Protein AF-V9IJM9-F1 (afdb_monomer_lite)

Structure (mmCIF, N/CA/C/O backbone):
data_AF-V9IJM9-F1
#
_entry.id   AF-V9IJM9-F1
#
loop_
_atom_site.group_PDB
_atom_site.id
_atom_site.type_symbol
_atom_site.label_atom_id
_atom_site.label_alt_id
_atom_site.label_comp_id
_atom_site.label_asym_id
_atom_site.label_entity_id
_atom_site.label_seq_id
_atom_site.pdbx_PDB_ins_code
_atom_site.Cartn_x
_atom_site.Cartn_y
_atom_site.Cartn_z
_atom_site.occupancy
_atom_site.B_iso_or_equiv
_atom_site.auth_seq_id
_atom_site.auth_comp_id
_atom_site.auth_asym_id
_atom_site.auth_atom_id
_atom_site.pdbx_PDB_model_num
ATOM 1 N N . MET A 1 1 ? 13.404 -12.340 -11.810 1.00 59.91 1 MET A N 1
ATOM 2 C CA . MET A 1 1 ? 13.216 -13.133 -10.570 1.00 59.91 1 MET A CA 1
ATOM 3 C C . MET A 1 1 ? 12.709 -12.275 -9.412 1.00 59.91 1 MET A C 1
ATOM 5 O O . MET A 1 1 ? 11.627 -12.575 -8.927 1.00 59.91 1 MET A O 1
ATOM 9 N N . GLN A 1 2 ? 13.394 -11.186 -9.025 1.00 73.94 2 GLN A N 1
ATOM 10 C CA . GLN A 1 2 ? 12.994 -10.351 -7.872 1.00 73.94 2 GLN A CA 1
ATOM 11 C C . GLN A 1 2 ? 11.539 -9.851 -7.916 1.00 73.94 2 GLN A C 1
ATOM 13 O O . GLN A 1 2 ? 10.841 -9.967 -6.917 1.00 73.94 2 GLN A O 1
ATOM 18 N N . ASN A 1 3 ? 11.023 -9.436 -9.080 1.00 87.31 3 ASN A N 1
ATOM 19 C CA . ASN A 1 3 ? 9.628 -8.980 -9.203 1.00 87.31 3 ASN A CA 1
ATOM 20 C C . ASN A 1 3 ? 8.592 -10.012 -8.719 1.00 87.31 3 ASN A C 1
ATOM 22 O O . ASN A 1 3 ? 7.531 -9.632 -8.241 1.00 87.31 3 ASN A O 1
ATOM 26 N N . ARG A 1 4 ? 8.874 -11.319 -8.825 1.00 93.62 4 ARG A N 1
ATOM 27 C CA . ARG A 1 4 ? 7.970 -12.367 -8.320 1.00 93.62 4 ARG A CA 1
ATOM 28 C C . ARG A 1 4 ? 7.959 -12.416 -6.794 1.00 93.62 4 ARG A C 1
ATOM 30 O O . ARG A 1 4 ? 6.887 -12.519 -6.212 1.00 93.62 4 ARG A O 1
ATOM 37 N N . LEU A 1 5 ? 9.129 -12.309 -6.167 1.00 94.88 5 LEU A N 1
ATOM 38 C CA . LEU A 1 5 ? 9.253 -12.292 -4.709 1.00 94.88 5 LEU A CA 1
ATOM 39 C C . LEU A 1 5 ? 8.606 -11.040 -4.126 1.00 94.88 5 LEU A C 1
ATOM 41 O O . LEU A 1 5 ? 7.793 -11.155 -3.220 1.00 94.88 5 LEU A O 1
ATOM 45 N N . VAL A 1 6 ? 8.872 -9.870 -4.711 1.00 94.88 6 VAL A N 1
ATOM 46 C CA . VAL A 1 6 ? 8.250 -8.611 -4.279 1.00 94.88 6 VAL A CA 1
ATOM 47 C C . VAL A 1 6 ? 6.726 -8.709 -4.338 1.00 94.88 6 VAL A C 1
ATOM 49 O O . VAL A 1 6 ? 6.053 -8.331 -3.385 1.00 94.88 6 VAL A O 1
ATOM 52 N N . ARG A 1 7 ? 6.167 -9.279 -5.415 1.00 95.25 7 ARG A N 1
ATOM 53 C CA . ARG A 1 7 ? 4.720 -9.519 -5.527 1.00 95.25 7 ARG A CA 1
ATOM 54 C C . ARG A 1 7 ? 4.187 -10.441 -4.436 1.00 95.25 7 ARG A C 1
ATOM 56 O O . ARG A 1 7 ? 3.159 -10.127 -3.845 1.00 95.25 7 ARG A O 1
ATOM 63 N N . LEU A 1 8 ? 4.877 -11.548 -4.159 1.00 96.69 8 LEU A N 1
ATOM 64 C CA . LEU A 1 8 ? 4.492 -12.481 -3.097 1.00 96.69 8 LEU A CA 1
ATOM 65 C C . LEU A 1 8 ? 4.532 -11.812 -1.721 1.00 96.69 8 LEU A C 1
ATOM 67 O O . LEU A 1 8 ? 3.571 -11.939 -0.970 1.00 96.69 8 LEU A O 1
ATOM 71 N N . VAL A 1 9 ? 5.582 -11.042 -1.427 1.00 95.88 9 VAL A N 1
ATOM 72 C CA . VAL A 1 9 ? 5.689 -10.255 -0.190 1.00 95.88 9 VAL A CA 1
ATOM 73 C C . VAL A 1 9 ? 4.551 -9.239 -0.095 1.00 95.88 9 VAL A C 1
ATOM 75 O O . VAL A 1 9 ? 3.909 -9.151 0.947 1.00 95.88 9 VAL A O 1
ATOM 78 N N . CYS A 1 10 ? 4.228 -8.527 -1.182 1.00 96.06 10 CYS A N 1
ATOM 79 C CA . CYS A 1 10 ? 3.120 -7.568 -1.195 1.00 96.06 10 CYS A CA 1
ATOM 80 C C . CYS A 1 10 ? 1.778 -8.240 -0.881 1.00 96.06 10 CYS A C 1
ATOM 82 O O . CYS A 1 10 ? 1.042 -7.762 -0.023 1.00 96.06 10 CYS A O 1
ATOM 84 N N . VAL A 1 11 ? 1.460 -9.356 -1.546 1.00 95.44 11 VAL A N 1
ATOM 85 C CA . VAL A 1 11 ? 0.205 -10.097 -1.324 1.00 95.44 11 VAL A CA 1
ATOM 86 C C . VAL A 1 11 ? 0.154 -10.687 0.087 1.00 95.44 11 VAL A C 1
ATOM 88 O O . VAL A 1 11 ? -0.888 -10.632 0.741 1.00 95.44 11 VAL A O 1
ATOM 91 N N . PHE A 1 12 ? 1.279 -11.200 0.585 1.00 96.12 12 PHE A N 1
ATOM 92 C CA . PHE A 1 12 ? 1.395 -11.713 1.945 1.00 96.12 12 PHE A CA 1
ATOM 93 C C . PHE A 1 12 ? 1.139 -10.617 2.987 1.00 96.12 12 PHE A C 1
ATOM 95 O O . PHE A 1 12 ? 0.248 -10.774 3.819 1.00 96.12 12 PHE A O 1
ATOM 102 N N . LEU A 1 13 ? 1.823 -9.470 2.892 1.00 95.38 13 LEU A N 1
ATOM 103 C CA . LEU A 1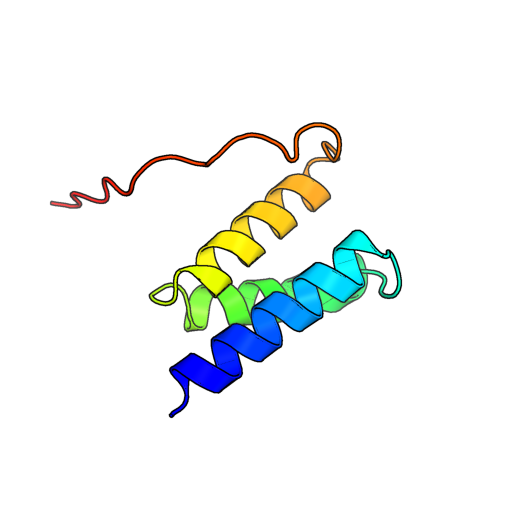 13 ? 1.622 -8.327 3.789 1.00 95.38 13 LEU A CA 1
ATOM 104 C C . LEU A 1 13 ? 0.186 -7.798 3.726 1.00 95.38 13 LEU A C 1
ATOM 106 O O . LEU A 1 13 ? -0.430 -7.584 4.766 1.00 95.38 13 LEU A O 1
ATOM 110 N N . GLN A 1 14 ? -0.387 -7.648 2.527 1.00 93.38 14 GLN A N 1
ATOM 111 C CA . GLN A 1 14 ? -1.793 -7.256 2.374 1.00 93.38 14 GLN A CA 1
ATOM 112 C C . GLN A 1 14 ? -2.736 -8.237 3.082 1.00 93.38 14 GLN A C 1
ATOM 114 O O . GLN A 1 14 ? -3.690 -7.799 3.722 1.00 93.38 14 GLN A O 1
ATOM 119 N N . SER A 1 15 ? -2.473 -9.545 3.002 1.00 94.81 15 SER A N 1
ATOM 120 C CA . SER A 1 15 ? -3.258 -10.560 3.709 1.00 94.81 15 SER A CA 1
ATOM 121 C C . SER A 1 15 ? -3.137 -10.419 5.228 1.00 94.81 15 SER A C 1
ATOM 123 O O . SER A 1 15 ? -4.157 -10.371 5.914 1.00 94.81 15 SER A O 1
ATOM 125 N N . LEU A 1 16 ? -1.920 -10.278 5.765 1.00 94.94 16 LEU A N 1
ATOM 126 C CA . LEU A 1 16 ? -1.705 -10.093 7.206 1.00 94.94 16 LEU A CA 1
ATOM 127 C C . LEU A 1 16 ? -2.400 -8.832 7.738 1.00 94.94 16 LEU A C 1
ATOM 129 O O . LEU A 1 16 ? -3.026 -8.874 8.795 1.00 94.94 16 LEU A O 1
ATOM 133 N N . ILE A 1 17 ? -2.327 -7.734 6.981 1.00 91.44 17 ILE A N 1
ATOM 134 C CA . ILE A 1 17 ? -2.962 -6.452 7.305 1.00 91.44 17 ILE A CA 1
ATOM 135 C C . ILE A 1 17 ? -4.490 -6.581 7.304 1.00 91.44 17 ILE A C 1
ATOM 137 O O . ILE A 1 17 ? -5.142 -6.190 8.270 1.00 91.44 17 ILE A O 1
ATOM 141 N N . ARG A 1 18 ? -5.081 -7.154 6.244 1.00 91.06 18 ARG A N 1
ATOM 142 C CA . ARG A 1 18 ? -6.544 -7.314 6.127 1.00 91.06 18 ARG A CA 1
ATOM 143 C C . ARG A 1 18 ? -7.115 -8.236 7.197 1.00 91.06 18 ARG A C 1
ATOM 145 O O . ARG A 1 18 ? -8.178 -7.947 7.738 1.00 91.06 18 ARG A O 1
ATOM 152 N N . ASN A 1 19 ? -6.397 -9.310 7.516 1.00 93.25 19 ASN A N 1
ATOM 153 C CA . ASN A 1 19 ? -6.781 -10.252 8.564 1.00 93.25 19 ASN A CA 1
ATOM 154 C C . ASN A 1 19 ? -6.406 -9.768 9.975 1.00 93.25 19 ASN A C 1
ATOM 156 O O . ASN A 1 19 ? -6.684 -10.470 10.941 1.00 93.25 19 ASN A O 1
ATOM 160 N N . LYS A 1 20 ? -5.791 -8.581 10.109 1.00 89.44 20 LYS A N 1
ATOM 161 C CA . LYS A 1 20 ? -5.357 -7.989 11.387 1.00 89.44 20 LYS A CA 1
ATOM 162 C C . LYS A 1 20 ? -4.452 -8.921 12.212 1.00 89.44 20 LYS A C 1
ATOM 164 O O . LYS A 1 20 ? -4.499 -8.903 13.436 1.00 89.44 20 LYS A O 1
ATOM 169 N N . ILE A 1 21 ? -3.630 -9.729 11.536 1.00 93.88 21 ILE A N 1
ATOM 170 C CA . ILE A 1 21 ? -2.687 -10.668 12.172 1.00 93.88 21 ILE A CA 1
ATOM 171 C C . ILE A 1 21 ? -1.470 -9.916 12.728 1.00 93.88 21 ILE A C 1
ATOM 173 O O . ILE A 1 21 ? -0.906 -10.315 13.742 1.00 93.88 21 ILE A O 1
ATOM 177 N N . ILE A 1 22 ? -1.075 -8.821 12.073 1.00 89.25 22 ILE A N 1
ATOM 178 C CA . ILE A 1 22 ? 0.055 -7.977 12.480 1.00 89.25 22 ILE A CA 1
ATOM 179 C C . ILE A 1 22 ? -0.418 -6.578 12.870 1.00 89.25 22 ILE A C 1
ATOM 181 O O . ILE A 1 22 ? -1.352 -6.034 12.274 1.00 89.25 22 ILE A O 1
ATOM 185 N N . ASN A 1 23 ? 0.276 -5.958 13.824 1.00 84.81 23 ASN A N 1
ATOM 186 C CA . ASN A 1 23 ? 0.097 -4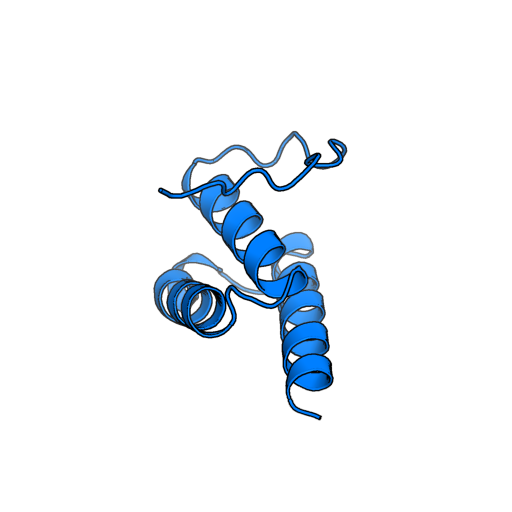.545 14.129 1.00 84.81 23 ASN A CA 1
ATOM 187 C C . ASN A 1 23 ? 0.918 -3.696 13.147 1.00 84.81 23 ASN A C 1
ATOM 189 O O . ASN A 1 23 ? 2.113 -3.482 13.336 1.00 84.81 23 ASN A O 1
ATOM 193 N N . VAL A 1 24 ? 0.279 -3.200 12.083 1.00 83.69 24 VAL A N 1
ATOM 194 C CA . VAL A 1 24 ? 0.986 -2.486 11.003 1.00 83.69 24 VAL A CA 1
ATOM 195 C C . VAL A 1 24 ? 1.695 -1.210 11.471 1.00 83.69 24 VAL A C 1
ATOM 197 O O . VAL A 1 24 ? 2.597 -0.745 10.786 1.00 83.69 24 VAL A O 1
ATOM 200 N N . LYS A 1 25 ? 1.313 -0.649 12.629 1.00 85.12 25 LYS A N 1
ATOM 201 C CA . LYS A 1 25 ? 1.923 0.568 13.184 1.00 85.12 25 LYS A CA 1
ATOM 202 C C . LYS A 1 25 ? 3.402 0.382 13.521 1.00 85.12 25 LYS A C 1
ATOM 204 O O . LYS A 1 25 ? 4.180 1.301 13.305 1.00 85.12 25 LYS A O 1
ATOM 209 N N . GLU A 1 26 ? 3.788 -0.797 14.003 1.00 87.00 26 GLU A N 1
ATOM 210 C CA . GLU A 1 26 ? 5.180 -1.090 14.381 1.00 87.00 26 GLU A CA 1
ATOM 211 C C . GLU A 1 26 ? 6.070 -1.333 13.158 1.00 87.00 26 GLU A C 1
ATOM 213 O O . GLU A 1 26 ? 7.260 -1.049 13.185 1.00 87.00 26 GLU A O 1
ATOM 218 N N . LEU A 1 27 ? 5.473 -1.794 12.058 1.00 89.94 27 LEU A N 1
ATOM 219 C CA . LEU A 1 27 ? 6.161 -2.113 10.804 1.00 89.94 27 LEU A CA 1
ATOM 220 C C . LEU A 1 27 ? 6.040 -0.991 9.760 1.00 89.94 27 LEU A C 1
ATOM 222 O O . LEU A 1 27 ? 6.511 -1.129 8.634 1.00 89.94 27 LEU A O 1
ATOM 226 N N . PHE A 1 28 ? 5.375 0.117 10.096 1.00 89.81 28 PHE A N 1
ATOM 227 C CA . PHE A 1 28 ? 4.905 1.089 9.111 1.00 89.81 28 PHE A CA 1
ATOM 228 C C . PHE A 1 28 ? 6.045 1.717 8.305 1.00 89.81 28 PHE A C 1
ATOM 230 O O . PHE A 1 28 ? 5.970 1.771 7.078 1.00 89.81 28 PHE A O 1
ATOM 237 N N . ILE A 1 29 ? 7.121 2.131 8.982 1.00 92.38 29 ILE A N 1
ATOM 238 C CA . ILE A 1 29 ? 8.283 2.765 8.344 1.00 92.38 29 ILE A CA 1
ATOM 239 C C . ILE A 1 29 ? 8.993 1.780 7.411 1.00 92.38 29 ILE A C 1
ATOM 241 O O . ILE A 1 29 ? 9.274 2.115 6.261 1.00 92.38 29 ILE A O 1
ATOM 245 N N . GLU A 1 30 ? 9.231 0.551 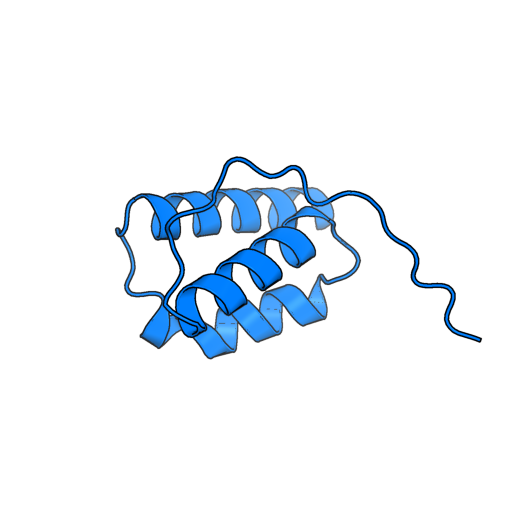7.871 1.00 94.38 30 GLU A N 1
ATOM 246 C CA . GLU A 1 30 ? 9.922 -0.476 7.087 1.00 94.38 30 GLU A CA 1
ATOM 247 C C . GLU A 1 30 ? 9.123 -0.866 5.841 1.00 94.38 30 GLU A C 1
ATOM 249 O O . GLU A 1 30 ? 9.668 -0.935 4.737 1.00 94.38 30 GLU A O 1
ATOM 254 N N . VAL A 1 31 ? 7.808 -1.056 5.981 1.00 94.31 31 VAL A N 1
ATOM 255 C CA . VAL A 1 31 ? 6.959 -1.432 4.847 1.00 94.31 31 VAL A CA 1
ATOM 256 C C . VAL A 1 31 ? 6.775 -0.257 3.878 1.00 94.31 31 VAL A C 1
ATOM 258 O O . VAL A 1 31 ? 6.737 -0.474 2.665 1.00 94.31 31 VAL A O 1
ATOM 261 N N . GLN A 1 32 ? 6.710 0.990 4.359 1.00 94.25 32 GLN A N 1
ATOM 262 C CA . GLN A 1 32 ? 6.719 2.162 3.478 1.00 94.25 32 GLN A CA 1
ATOM 263 C C . GLN A 1 32 ? 8.028 2.266 2.691 1.00 94.25 32 GLN A C 1
ATOM 265 O O . GLN A 1 32 ? 7.975 2.450 1.474 1.00 94.25 32 GLN A O 1
ATOM 270 N N . ALA A 1 33 ? 9.177 2.100 3.351 1.00 96.00 33 ALA A N 1
ATOM 271 C CA . ALA A 1 33 ? 10.486 2.116 2.703 1.00 96.00 33 ALA A CA 1
ATOM 272 C C . ALA A 1 33 ? 10.584 1.031 1.620 1.00 96.00 33 ALA A C 1
ATOM 274 O O . ALA A 1 33 ? 10.920 1.336 0.475 1.00 96.00 33 ALA A O 1
ATOM 275 N N . PHE A 1 34 ? 10.160 -0.196 1.939 1.00 96.00 34 PHE A N 1
ATOM 276 C CA . PHE A 1 34 ? 10.042 -1.292 0.976 1.00 96.00 34 PHE A CA 1
ATOM 277 C C . PHE A 1 34 ? 9.168 -0.909 -0.229 1.00 96.00 34 PHE A C 1
ATOM 279 O O . PHE A 1 34 ? 9.544 -1.122 -1.382 1.00 96.00 34 PHE A O 1
ATOM 286 N N . CYS A 1 35 ? 7.997 -0.309 0.003 1.00 96.50 35 CYS A N 1
ATOM 287 C CA . CYS A 1 35 ? 7.115 0.078 -1.094 1.00 96.50 35 CYS A CA 1
ATOM 288 C C . CYS A 1 35 ? 7.708 1.183 -1.983 1.00 96.50 35 CYS A C 1
ATOM 290 O O . CYS A 1 35 ? 7.449 1.187 -3.187 1.00 96.50 35 CYS A O 1
ATOM 292 N N . ILE A 1 36 ? 8.482 2.113 -1.413 1.00 94.81 36 ILE A N 1
ATOM 293 C CA . ILE A 1 36 ? 9.174 3.178 -2.154 1.00 94.81 36 ILE A CA 1
ATOM 294 C C . ILE A 1 36 ? 10.286 2.579 -3.021 1.00 94.81 36 ILE A C 1
ATOM 296 O O . ILE A 1 36 ? 10.347 2.866 -4.222 1.00 94.81 36 ILE A O 1
ATOM 300 N N . GLU A 1 37 ? 11.107 1.701 -2.441 1.00 96.56 37 GLU A N 1
ATOM 301 C CA . GLU A 1 37 ? 12.192 0.995 -3.131 1.00 96.56 37 GLU A CA 1
ATOM 302 C C . GLU A 1 37 ? 11.671 0.209 -4.344 1.00 96.56 37 GLU A C 1
ATOM 304 O O . GLU A 1 37 ? 12.227 0.285 -5.442 1.00 96.56 37 GLU A O 1
ATOM 309 N N . PHE A 1 38 ? 10.531 -0.467 -4.188 1.00 96.00 38 PHE A N 1
ATOM 310 C CA . PHE A 1 38 ? 9.904 -1.258 -5.246 1.00 96.00 38 PHE A CA 1
ATOM 311 C C . PHE A 1 38 ? 8.733 -0.557 -5.941 1.00 96.00 38 PHE A C 1
ATOM 313 O O . PHE A 1 38 ? 7.908 -1.218 -6.571 1.00 96.00 38 PHE A O 1
ATOM 320 N N . SER A 1 39 ? 8.664 0.774 -5.900 1.00 93.56 39 SER A N 1
ATOM 321 C CA . SER A 1 39 ? 7.534 1.569 -6.418 1.00 93.56 39 SER A CA 1
ATOM 322 C C . SER A 1 39 ? 7.188 1.321 -7.894 1.00 93.56 39 SER A C 1
ATOM 324 O O . SER A 1 39 ? 6.035 1.472 -8.298 1.00 93.56 39 SER A O 1
ATOM 326 N N . ARG A 1 40 ? 8.155 0.871 -8.709 1.00 93.62 40 ARG A N 1
ATOM 327 C CA . ARG A 1 40 ? 7.935 0.457 -10.111 1.00 93.62 40 ARG A CA 1
ATOM 328 C C . ARG A 1 40 ? 7.062 -0.801 -10.241 1.00 93.62 40 ARG A C 1
ATOM 330 O O . ARG A 1 40 ? 6.542 -1.084 -11.319 1.00 93.62 40 ARG A O 1
ATOM 337 N N . ILE A 1 41 ? 6.910 -1.575 -9.168 1.00 94.75 41 ILE A N 1
ATOM 338 C CA . ILE A 1 41 ? 6.074 -2.772 -9.104 1.00 94.75 41 ILE A CA 1
ATOM 339 C C . ILE A 1 41 ? 4.682 -2.366 -8.625 1.00 94.75 41 ILE A C 1
ATOM 341 O O . ILE A 1 41 ? 4.495 -1.836 -7.531 1.00 94.75 41 ILE A O 1
ATOM 345 N N . ARG A 1 42 ? 3.680 -2.658 -9.456 1.00 94.00 42 ARG A N 1
ATOM 346 C CA . ARG A 1 42 ? 2.277 -2.294 -9.219 1.00 94.00 42 ARG A CA 1
ATOM 347 C C . ARG A 1 42 ? 1.761 -2.736 -7.851 1.00 94.00 42 ARG A C 1
ATOM 349 O O . ARG A 1 42 ? 1.026 -1.998 -7.206 1.00 94.00 42 ARG A O 1
ATOM 35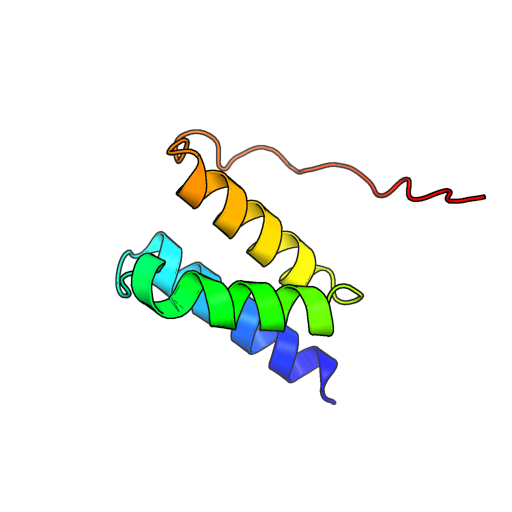6 N N . GLU A 1 43 ? 2.122 -3.938 -7.424 1.00 95.25 43 GLU A N 1
ATOM 357 C CA . GLU A 1 43 ? 1.684 -4.516 -6.157 1.00 95.25 43 GLU A CA 1
ATOM 358 C C . GLU A 1 43 ? 2.249 -3.756 -4.945 1.00 95.25 43 GLU A C 1
ATOM 360 O O . GLU A 1 43 ? 1.528 -3.566 -3.966 1.00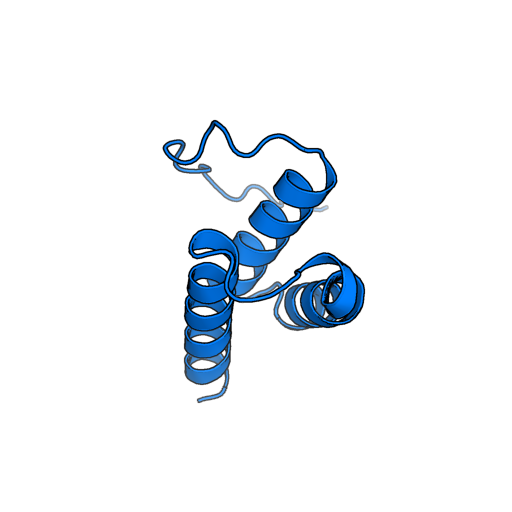 95.25 43 GLU A O 1
ATOM 365 N N . ALA A 1 44 ? 3.481 -3.243 -5.043 1.00 95.81 44 ALA A N 1
ATOM 366 C CA . ALA A 1 44 ? 4.098 -2.409 -4.012 1.00 95.81 44 ALA A CA 1
ATOM 367 C C . ALA A 1 44 ? 3.428 -1.029 -3.945 1.00 95.81 44 ALA A C 1
ATOM 369 O O . ALA A 1 44 ? 3.058 -0.565 -2.868 1.00 95.81 44 ALA A O 1
ATOM 370 N N . ALA A 1 45 ? 3.154 -0.414 -5.101 1.00 94.88 45 ALA A N 1
ATOM 371 C CA . ALA A 1 45 ? 2.396 0.836 -5.162 1.00 94.88 45 ALA A CA 1
ATOM 372 C C . ALA A 1 45 ? 0.973 0.687 -4.582 1.00 94.88 45 ALA A C 1
ATOM 374 O O . ALA A 1 45 ? 0.476 1.588 -3.905 1.00 94.88 45 ALA A O 1
ATOM 375 N N . ALA A 1 46 ? 0.316 -0.454 -4.813 1.00 94.62 46 ALA A N 1
ATOM 376 C CA . ALA A 1 46 ? -0.993 -0.757 -4.237 1.00 94.62 46 ALA A CA 1
ATOM 377 C C . ALA A 1 46 ? -0.928 -0.958 -2.712 1.00 94.62 46 ALA A C 1
ATOM 379 O O . ALA A 1 46 ? -1.780 -0.439 -1.991 1.00 94.62 46 ALA A O 1
ATOM 380 N N . LEU A 1 47 ? 0.093 -1.665 -2.212 1.00 95.62 47 LEU A N 1
ATOM 381 C CA . LEU A 1 47 ? 0.331 -1.818 -0.775 1.00 95.62 47 LEU A CA 1
ATOM 382 C C . LEU A 1 47 ? 0.593 -0.463 -0.097 1.00 95.62 47 LEU A C 1
ATOM 384 O O . LEU A 1 47 ? 0.008 -0.192 0.946 1.00 95.62 47 LEU A O 1
ATOM 388 N N . PHE A 1 48 ? 1.376 0.428 -0.710 1.00 95.19 48 PHE A N 1
ATOM 389 C CA . PHE A 1 48 ? 1.621 1.771 -0.170 1.00 95.19 48 PHE A CA 1
ATOM 390 C C . PHE A 1 48 ? 0.335 2.589 0.005 1.00 95.19 48 PHE A C 1
ATOM 392 O O . PHE A 1 48 ? 0.132 3.236 1.032 1.00 95.19 48 PHE A O 1
ATOM 399 N N . ARG A 1 49 ? -0.569 2.536 -0.983 1.00 93.75 49 ARG A N 1
ATOM 400 C CA . ARG A 1 49 ? -1.876 3.211 -0.904 1.00 93.75 49 ARG A CA 1
ATOM 401 C C . ARG A 1 49 ? -2.727 2.654 0.236 1.00 93.75 49 ARG A C 1
ATOM 403 O O . ARG A 1 49 ? -3.326 3.437 0.966 1.00 93.75 49 ARG A O 1
ATOM 410 N N . LEU A 1 50 ? -2.728 1.331 0.418 1.00 92.25 50 LEU A N 1
ATOM 411 C CA . LEU A 1 50 ? -3.402 0.685 1.547 1.00 92.25 50 LEU A CA 1
ATOM 412 C C . LEU A 1 50 ? -2.835 1.176 2.888 1.00 92.25 50 LEU A C 1
ATOM 414 O O . LEU A 1 50 ? -3.600 1.502 3.789 1.00 92.25 50 LEU A O 1
ATOM 418 N N . LEU A 1 51 ? -1.509 1.280 3.016 1.00 92.06 51 LEU A N 1
ATOM 419 C CA . LEU A 1 51 ? -0.866 1.784 4.235 1.00 92.06 51 LEU A CA 1
ATOM 420 C C . LEU A 1 51 ? -1.273 3.228 4.548 1.00 92.06 51 LEU A C 1
ATOM 422 O O . LEU A 1 51 ? -1.641 3.515 5.683 1.00 92.06 51 LEU A O 1
ATOM 426 N N . LYS A 1 52 ? -1.293 4.117 3.547 1.00 89.69 52 LYS A N 1
ATOM 427 C CA . LYS A 1 52 ? -1.758 5.504 3.730 1.00 89.69 52 LYS A CA 1
ATOM 428 C C . LYS A 1 52 ? -3.220 5.606 4.176 1.00 89.69 52 LYS A C 1
ATOM 430 O O . LYS A 1 52 ? -3.564 6.481 4.969 1.00 89.69 52 LYS A O 1
ATOM 435 N N . GLN A 1 53 ? -4.088 4.726 3.681 1.00 87.56 53 GLN A N 1
ATOM 436 C CA . GLN A 1 53 ? -5.491 4.683 4.112 1.00 87.56 53 GLN A CA 1
ATOM 437 C C . GLN A 1 53 ? -5.618 4.255 5.577 1.00 87.56 53 GLN A C 1
ATOM 439 O O . GLN A 1 53 ? -6.390 4.845 6.329 1.00 87.56 53 GLN A O 1
ATOM 444 N N . LEU A 1 54 ? -4.813 3.276 5.998 1.00 86.56 54 LEU A N 1
ATOM 445 C CA . LEU A 1 54 ? -4.786 2.794 7.380 1.00 86.56 54 LEU A CA 1
ATOM 446 C C . LEU A 1 54 ? -4.246 3.846 8.353 1.00 86.56 54 LEU A C 1
ATOM 448 O O . LEU A 1 54 ? -4.749 3.952 9.467 1.00 86.56 54 LEU A O 1
ATOM 452 N N . GLU A 1 55 ? -3.269 4.644 7.921 1.00 85.12 55 GLU A N 1
ATOM 453 C CA . GLU A 1 55 ? -2.792 5.821 8.657 1.00 85.12 55 GLU A CA 1
ATOM 454 C C . GLU A 1 55 ? -3.899 6.873 8.829 1.00 85.12 55 GLU A C 1
ATOM 456 O O . GLU A 1 55 ? -4.024 7.469 9.895 1.00 85.12 55 GLU A O 1
ATOM 461 N N . SER A 1 56 ? -4.747 7.045 7.810 1.00 80.19 56 SER A N 1
ATOM 462 C CA . SER A 1 56 ? -5.833 8.036 7.800 1.00 80.19 56 SER A CA 1
ATOM 463 C C . SER A 1 56 ? -7.116 7.577 8.518 1.00 80.19 56 SER A C 1
ATOM 465 O O . SER A 1 56 ? -8.044 8.367 8.656 1.00 80.19 56 SER A O 1
ATOM 467 N N . GLY A 1 57 ? -7.195 6.322 8.981 1.00 68.94 57 GLY A N 1
ATOM 468 C CA . GLY A 1 57 ? -8.344 5.787 9.728 1.00 68.94 57 GLY A CA 1
ATOM 469 C C . GLY A 1 57 ? -9.560 5.354 8.891 1.00 68.94 57 GLY A C 1
ATOM 470 O O . GLY A 1 57 ? -10.566 4.948 9.470 1.00 68.94 57 GLY A O 1
ATOM 471 N N . ASP A 1 58 ? -9.482 5.377 7.555 1.00 61.44 58 ASP A N 1
ATOM 472 C CA . ASP A 1 58 ? -10.608 5.070 6.658 1.00 61.44 58 ASP A CA 1
ATOM 473 C C . ASP A 1 58 ? -10.457 3.665 6.038 1.00 61.44 58 ASP A C 1
ATOM 475 O O . ASP A 1 58 ? -9.804 3.465 5.015 1.00 61.44 58 ASP A O 1
ATOM 479 N N . ILE A 1 59 ? -11.012 2.647 6.707 1.00 60.03 59 ILE A N 1
ATOM 480 C CA . ILE A 1 59 ? -10.941 1.229 6.277 1.00 60.03 59 ILE A CA 1
ATOM 481 C C . ILE A 1 59 ? -12.229 0.805 5.525 1.00 60.03 59 ILE A C 1
ATOM 483 O O . ILE A 1 59 ? -12.378 -0.344 5.114 1.00 60.03 59 ILE A O 1
ATOM 487 N N . GLY A 1 60 ? -13.176 1.721 5.299 1.00 51.75 60 GLY A N 1
ATOM 488 C CA . GLY A 1 60 ? -14.537 1.399 4.843 1.00 51.75 60 GLY A CA 1
ATOM 489 C C . GLY A 1 60 ? -14.737 1.151 3.339 1.00 51.75 60 GLY A C 1
ATOM 490 O O . GLY A 1 60 ? -15.819 0.726 2.946 1.00 51.75 60 GLY A O 1
ATOM 491 N N . GLY A 1 61 ? -13.741 1.402 2.480 1.00 49.19 61 GLY A N 1
ATOM 492 C CA . GLY A 1 61 ? -13.974 1.604 1.038 1.00 49.19 61 GLY A CA 1
ATOM 493 C C . GLY A 1 61 ? -13.327 0.622 0.050 1.00 49.19 61 GLY A C 1
ATOM 494 O O . GLY A 1 61 ? -13.052 1.017 -1.082 1.00 49.19 61 GLY A O 1
ATOM 495 N N . LEU A 1 62 ? -13.036 -0.631 0.416 1.00 55.09 62 LEU A N 1
ATOM 496 C CA . LEU A 1 62 ? -12.232 -1.549 -0.420 1.00 55.09 62 LEU A CA 1
ATOM 497 C C . LEU A 1 62 ? -12.961 -2.183 -1.635 1.00 55.09 62 LEU A C 1
ATOM 499 O O . LEU A 1 62 ? -12.745 -3.349 -1.948 1.00 55.09 62 LEU A O 1
ATOM 503 N N . ASN A 1 63 ? -13.780 -1.428 -2.365 1.00 50.75 63 ASN A N 1
ATOM 504 C CA . ASN A 1 63 ? -14.379 -1.893 -3.627 1.00 50.75 63 ASN A CA 1
ATOM 505 C C . ASN A 1 63 ? -14.087 -0.972 -4.823 1.00 50.75 63 ASN A C 1
ATOM 507 O O . ASN A 1 63 ? -14.633 -1.191 -5.902 1.00 50.75 63 ASN A O 1
ATOM 511 N N . THR A 1 64 ? -13.241 0.055 -4.683 1.00 49.38 64 THR A N 1
ATOM 512 C CA . THR A 1 64 ? -12.948 0.965 -5.799 1.00 49.38 64 THR A CA 1
ATOM 513 C C . THR A 1 64 ? -11.706 0.513 -6.579 1.00 49.38 64 THR A C 1
ATOM 515 O O . THR A 1 64 ? -10.593 0.515 -6.042 1.00 49.38 64 THR A O 1
ATOM 518 N N . PRO A 1 65 ? -11.838 0.128 -7.866 1.00 46.56 65 PRO A N 1
ATOM 519 C CA . PRO A 1 65 ? -10.678 -0.040 -8.727 1.00 46.56 65 PRO A CA 1
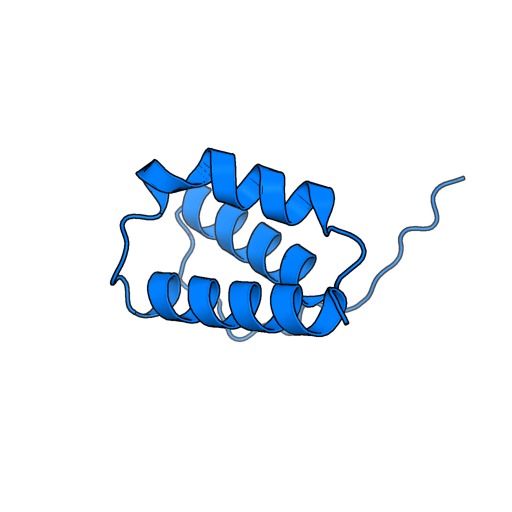ATOM 520 C C . PRO A 1 65 ? -10.032 1.337 -8.880 1.00 46.56 65 PRO A C 1
ATOM 522 O O . PRO A 1 65 ? -10.600 2.243 -9.486 1.00 46.56 65 PRO A O 1
ATOM 525 N N . THR A 1 66 ? -8.856 1.527 -8.283 1.00 51.97 66 THR A N 1
ATOM 526 C CA . THR A 1 66 ? -8.110 2.774 -8.447 1.00 51.97 66 THR A CA 1
ATOM 527 C C . THR A 1 66 ? -7.572 2.819 -9.874 1.00 51.97 66 THR A C 1
ATOM 529 O O . THR A 1 66 ? -6.556 2.201 -10.194 1.00 51.97 66 THR A O 1
ATOM 532 N N . ALA A 1 67 ? -8.323 3.492 -10.742 1.00 47.78 67 ALA A N 1
ATOM 533 C CA . ALA A 1 67 ? -8.021 3.658 -12.148 1.00 47.78 67 ALA A CA 1
ATOM 534 C C . ALA A 1 67 ? -6.769 4.525 -12.354 1.00 47.78 67 ALA A C 1
ATOM 536 O O . ALA A 1 67 ? -6.656 5.629 -11.832 1.00 47.78 67 ALA A O 1
ATOM 537 N N . ASN A 1 68 ? -5.883 3.970 -13.176 1.00 41.12 68 ASN A N 1
ATOM 538 C CA . ASN A 1 68 ? -5.016 4.608 -14.159 1.00 41.12 68 ASN A CA 1
ATOM 539 C C . ASN A 1 68 ? -3.964 5.625 -13.698 1.00 41.12 68 ASN A C 1
ATOM 541 O O . ASN A 1 68 ? -4.221 6.773 -13.351 1.00 41.12 68 ASN A O 1
ATOM 545 N N . ASN A 1 69 ? -2.722 5.166 -13.857 1.00 57.00 69 ASN A N 1
ATOM 546 C CA . ASN A 1 69 ? -1.532 5.968 -14.073 1.00 57.00 69 ASN A CA 1
ATOM 547 C C . ASN A 1 69 ? -1.805 7.134 -15.031 1.00 57.00 69 ASN A C 1
ATOM 549 O O . ASN A 1 69 ? -2.113 6.917 -16.202 1.00 57.00 69 ASN A O 1
ATOM 553 N N . LYS A 1 70 ? -1.549 8.350 -14.558 1.00 45.88 70 LYS A N 1
ATOM 554 C CA . LYS A 1 70 ? -1.013 9.417 -15.395 1.00 45.88 70 LYS A CA 1
ATOM 555 C C . LYS A 1 70 ? 0.063 10.134 -14.590 1.00 45.88 70 LYS A C 1
ATOM 557 O O . LYS A 1 70 ? -0.202 11.106 -13.895 1.00 45.88 70 LYS A O 1
ATOM 562 N N . LEU A 1 71 ? 1.261 9.553 -14.611 1.00 48.56 71 LEU A N 1
ATOM 563 C CA . LEU A 1 71 ? 2.487 10.250 -14.244 1.00 48.56 71 LEU A CA 1
ATOM 564 C C . LEU A 1 71 ? 3.132 10.697 -15.560 1.00 48.56 71 LEU A C 1
ATOM 566 O O . LEU A 1 71 ? 4.100 10.101 -16.018 1.00 48.56 71 LEU A O 1
ATOM 570 N N . ASP A 1 72 ? 2.524 11.695 -16.197 1.00 43.84 72 ASP A N 1
ATOM 571 C CA . ASP A 1 72 ? 3.277 12.593 -17.063 1.00 43.84 72 ASP A CA 1
ATOM 572 C C . ASP A 1 72 ? 3.973 13.563 -16.108 1.00 43.84 72 ASP A C 1
ATOM 574 O O . ASP A 1 72 ? 3.328 14.425 -15.508 1.00 43.84 72 ASP A O 1
ATOM 578 N N . MET A 1 73 ? 5.265 13.348 -15.882 1.00 62.47 73 MET A N 1
ATOM 579 C CA . MET A 1 73 ? 6.124 14.324 -15.225 1.00 62.47 73 MET A CA 1
ATOM 580 C C . MET A 1 73 ? 7.034 14.895 -16.313 1.00 62.47 73 MET A C 1
ATOM 582 O O . MET A 1 73 ? 7.807 14.140 -16.903 1.00 62.47 73 MET A O 1
ATOM 586 N N . CYS A 1 74 ? 6.854 16.183 -16.619 1.00 47.09 74 CYS A N 1
ATOM 587 C CA . CYS A 1 74 ? 7.769 16.967 -17.449 1.00 47.09 74 CYS A CA 1
ATOM 588 C C . CYS A 1 74 ? 9.187 16.970 -16.871 1.00 47.09 74 CYS A C 1
ATOM 590 O O . CYS A 1 74 ? 9.307 16.965 -15.622 1.00 47.09 74 CYS A O 1
#

Organism: Apis cerana (NCBI:txid7461)

Radius of gyration: 12.78 Å; chains: 1; bounding box: 28×30×32 Å

pLDDT: mean 82.05, std 18.13, range [41.12, 96.69]

InterPro domains:
  IPR019312 CCR4-NOT transcription complex subunit 11, C-terminal domain [PF10155] (1-52)
  IPR019312 CCR4-NOT transcription complex subunit 11, C-terminal domain [PTHR15975] (1-56)

Sequence (74 aa):
MQNRLVRLVCVFLQSLIRNKIINVKELFIEVQAFCIEFSRIREAAALFRLLKQLESGDIGGLNTPTANNKLDMC

Secondary structure (DSSP, 8-state):
-HHHHHHHHHHHHHHHHHTT-S-TTTSHHHHHHHHHHTTTSHHHHHHHHHHHHHHTT--S-TT-----------

Foldseek 3Di:
DVLVVLLVVLVVVVVCVVVVVDDCVVCVVVLLVSLVVVVVRPSSVVSNVVSVCVVVVNPPDPPDDPDDDDPPDD